Protein AF-A0A806JZL2-F1 (afdb_monomer_lite)

Foldseek 3Di:
DDPVVVVVVVVVVVCCVPVVVVVVVVVVCVVVCVVPDPPPPVQPFDDDPQKTKGADQDPNFQAAWIKIQHNQRKIKTAGDDRNHAAQWIWIAHPVGDIDTGGDHD

Organism: NCBI:txid1181531

Secondary structure (DSSP, 8-state):
--HHHHHHHHHHHHHHHHHHHHHHHHHHHHHTTSS-----S----EEETTEEEEEEEETTEEEEEEEEEETTS-EEEEEEETTEEEEEEEEE-TTS-EEEEEE--

pLDDT: mean 75.32, std 13.05, range [42.97, 92.31]

Sequence (105 aa):
MSAENVQRLQKLLLILRIAIPLALLALALFALGAFGSPRHALDSTYAIEGMFFSGELGDGRFDGAGKIVFDNGDVYEGSLLEGRFHGRGVYLSVDGWRYEGDFLE

Radius of gyration: 20.99 Å; chains: 1; bounding box: 59×26×45 Å

Structure (mmCIF, N/CA/C/O backbone):
data_AF-A0A806JZL2-F1
#
_entry.id   AF-A0A806JZL2-F1
#
loop_
_atom_site.group_PDB
_atom_site.id
_atom_site.type_symbol
_atom_site.label_atom_id
_atom_site.label_alt_id
_atom_site.label_comp_id
_atom_site.label_asym_id
_atom_site.label_entity_id
_atom_site.label_seq_id
_atom_site.pdbx_PDB_ins_code
_atom_site.Cartn_x
_atom_site.Cartn_y
_atom_site.Cartn_z
_atom_site.occupancy
_atom_site.B_iso_or_equiv
_atom_site.auth_seq_id
_atom_site.auth_comp_id
_atom_site.auth_asym_id
_atom_site.auth_atom_id
_atom_site.pdbx_PDB_model_num
ATOM 1 N N . MET A 1 1 ? -39.777 9.010 27.732 1.00 61.31 1 MET A N 1
ATOM 2 C CA . MET A 1 1 ? -38.816 8.722 26.641 1.00 61.31 1 MET A CA 1
ATOM 3 C C . MET A 1 1 ? -39.572 7.941 25.570 1.00 61.31 1 MET A C 1
ATOM 5 O O . MET A 1 1 ? -40.223 6.976 25.944 1.00 61.31 1 MET A O 1
ATOM 9 N N . SER A 1 2 ? -39.603 8.387 24.306 1.00 82.44 2 SER A N 1
ATOM 10 C CA . SER A 1 2 ? -40.408 7.731 23.251 1.00 82.44 2 SER A CA 1
ATOM 11 C C . SER A 1 2 ? -39.926 6.296 22.995 1.00 82.44 2 SER A C 1
ATOM 13 O O . SER A 1 2 ? -38.719 6.049 23.043 1.00 82.44 2 SER A O 1
ATOM 15 N N . ALA A 1 3 ? -40.843 5.366 22.704 1.00 84.50 3 ALA A N 1
ATOM 16 C CA . ALA A 1 3 ? -40.521 3.977 22.352 1.00 84.50 3 ALA A CA 1
ATOM 17 C C . ALA A 1 3 ? -39.525 3.894 21.178 1.00 84.50 3 ALA A C 1
ATOM 19 O O . ALA A 1 3 ? -38.644 3.038 21.157 1.00 84.50 3 ALA A O 1
ATOM 20 N N . GLU A 1 4 ? -39.590 4.862 20.264 1.00 89.56 4 GLU A N 1
ATOM 21 C CA . GLU A 1 4 ? -38.637 5.019 19.168 1.00 89.56 4 GLU A CA 1
ATOM 22 C C . GLU A 1 4 ? -37.209 5.297 19.666 1.00 89.56 4 GLU A C 1
ATOM 24 O O . GLU A 1 4 ? -36.250 4.692 19.186 1.00 89.56 4 GLU A O 1
ATOM 29 N N . AS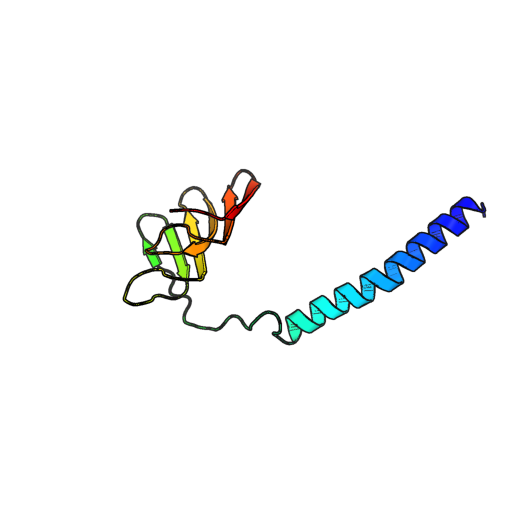N A 1 5 ? -37.051 6.162 20.673 1.00 89.56 5 ASN A N 1
ATOM 30 C CA . ASN A 1 5 ? -35.742 6.479 21.249 1.00 89.56 5 ASN A CA 1
ATOM 31 C C . ASN A 1 5 ? -35.152 5.260 21.966 1.00 89.56 5 ASN A C 1
ATOM 33 O O . ASN A 1 5 ? -33.950 5.019 21.874 1.00 89.56 5 ASN A O 1
ATOM 37 N N . VAL A 1 6 ? -35.995 4.461 22.627 1.00 92.19 6 VAL A N 1
ATOM 38 C CA . VAL A 1 6 ? -35.581 3.199 23.261 1.00 92.19 6 VAL A CA 1
ATOM 39 C C . VAL A 1 6 ? -35.120 2.192 22.205 1.00 92.19 6 VAL A C 1
ATOM 41 O O . VAL A 1 6 ? -34.053 1.600 22.353 1.00 92.19 6 VAL A O 1
ATOM 44 N N . GLN A 1 7 ? -35.854 2.051 21.100 1.00 90.69 7 GLN A N 1
ATOM 45 C CA . GLN A 1 7 ? -35.498 1.134 20.016 1.00 90.69 7 GLN A CA 1
ATOM 46 C C . GLN A 1 7 ? -34.216 1.562 19.280 1.00 90.69 7 GLN A C 1
ATOM 48 O O . GLN A 1 7 ? -33.384 0.717 18.941 1.00 90.69 7 GLN A O 1
ATOM 53 N N . ARG A 1 8 ? -34.014 2.870 19.063 1.00 92.00 8 ARG A N 1
ATOM 54 C CA . ARG A 1 8 ? -32.765 3.428 18.511 1.00 92.00 8 ARG A CA 1
ATOM 55 C C . ARG A 1 8 ? -31.576 3.159 19.438 1.00 92.00 8 ARG A C 1
ATOM 57 O O . ARG A 1 8 ? -30.534 2.711 18.965 1.00 92.00 8 ARG A O 1
ATOM 64 N N . LEU A 1 9 ? -31.748 3.356 20.747 1.00 91.31 9 LEU A N 1
ATOM 65 C CA . LEU A 1 9 ? -30.724 3.057 21.753 1.00 91.31 9 LEU A CA 1
ATOM 66 C C . LEU A 1 9 ? -30.387 1.563 21.802 1.00 91.31 9 LEU A C 1
ATOM 68 O O . LEU A 1 9 ? -29.214 1.209 21.823 1.00 91.31 9 LEU A O 1
ATOM 72 N N . GLN A 1 10 ? -31.381 0.675 21.754 1.00 92.31 10 GLN A N 1
ATOM 73 C CA . GLN A 1 10 ? -31.149 -0.773 21.734 1.00 92.31 10 GLN A CA 1
ATOM 74 C C . GLN A 1 10 ? -30.377 -1.225 20.489 1.00 92.31 10 GLN A C 1
ATOM 76 O O . GLN A 1 10 ? -29.459 -2.037 20.606 1.00 92.31 10 GLN A O 1
ATOM 81 N N . LYS A 1 11 ? -30.695 -0.671 19.311 1.00 88.25 11 LYS A N 1
ATOM 82 C CA . LYS A 1 11 ? -29.939 -0.931 18.075 1.00 88.25 11 LYS A CA 1
ATOM 83 C C . LYS A 1 11 ? -28.497 -0.430 18.174 1.00 88.25 11 LYS A C 1
ATOM 85 O O . LYS A 1 11 ? -27.581 -1.160 17.810 1.00 88.25 11 LYS A O 1
ATOM 90 N N . LEU A 1 12 ? -28.285 0.774 18.708 1.00 88.62 12 LEU A N 1
ATOM 91 C CA . LEU A 1 12 ? -26.944 1.329 18.910 1.00 88.62 12 LEU A CA 1
ATOM 92 C C . LEU A 1 12 ? -26.120 0.476 19.886 1.00 88.62 12 LEU A C 1
ATOM 94 O O . LEU A 1 12 ? -24.975 0.137 19.603 1.00 88.62 12 LEU A O 1
ATOM 98 N N . LEU A 1 13 ? -26.722 0.070 21.006 1.00 91.50 13 LEU A N 1
ATOM 99 C CA . LEU A 1 13 ? -26.087 -0.809 21.988 1.00 91.50 13 LEU A CA 1
ATOM 100 C C . LEU A 1 13 ? -25.736 -2.175 21.386 1.00 91.50 13 LEU A C 1
ATOM 102 O O . LEU A 1 13 ? -24.682 -2.721 21.697 1.00 91.50 13 LEU A O 1
ATOM 106 N N . LEU A 1 14 ? -26.581 -2.721 20.508 1.00 88.94 14 LEU A N 1
ATOM 107 C CA . LEU A 1 14 ? -26.297 -3.969 19.800 1.00 88.94 14 LEU A CA 1
ATOM 108 C C . LEU A 1 14 ? -25.086 -3.832 18.863 1.00 88.94 14 LEU A C 1
ATOM 110 O O . LEU A 1 14 ? -24.220 -4.702 18.873 1.00 88.94 14 LEU A O 1
ATOM 114 N N . ILE A 1 15 ? -24.992 -2.730 18.111 1.00 86.00 15 ILE A N 1
ATOM 115 C CA . ILE A 1 15 ? -23.854 -2.453 17.218 1.00 86.00 15 ILE A CA 1
ATOM 116 C C . ILE A 1 15 ? -22.558 -2.329 18.023 1.00 86.00 15 ILE A C 1
ATOM 118 O O . ILE A 1 15 ? -21.564 -2.963 17.680 1.00 86.00 15 ILE A O 1
ATOM 122 N N . LEU A 1 16 ? -22.567 -1.574 19.125 1.00 78.25 16 LEU A N 1
ATOM 123 C CA . LEU A 1 16 ? -21.381 -1.384 19.967 1.00 78.25 16 LEU A CA 1
ATOM 124 C C . LEU A 1 16 ? -20.863 -2.704 20.556 1.00 78.25 16 LEU A C 1
ATOM 126 O O . LEU A 1 16 ? -19.654 -2.920 20.608 1.00 78.25 16 LEU A O 1
ATOM 130 N N . ARG A 1 17 ? -21.762 -3.622 20.931 1.00 89.94 17 ARG A N 1
ATOM 131 C CA . ARG A 1 17 ? -21.401 -4.952 21.456 1.00 89.94 17 ARG A CA 1
ATOM 132 C C . ARG A 1 17 ? -20.671 -5.832 20.446 1.00 89.94 17 ARG A C 1
ATOM 134 O O . ARG A 1 17 ? -19.977 -6.747 20.869 1.00 89.94 17 ARG A O 1
ATOM 141 N N . ILE A 1 18 ? -20.827 -5.570 19.150 1.00 82.69 18 ILE A N 1
ATOM 142 C CA . ILE A 1 18 ? -20.184 -6.330 18.071 1.00 82.69 18 ILE A CA 1
ATOM 143 C C . ILE A 1 18 ? -18.952 -5.579 17.549 1.00 82.69 18 ILE A C 1
ATOM 145 O O . ILE A 1 18 ? -17.890 -6.171 17.382 1.00 82.69 18 ILE A O 1
ATOM 149 N N . ALA A 1 19 ? -19.065 -4.267 17.339 1.00 74.25 19 ALA A N 1
ATOM 150 C CA . ALA A 1 19 ? -18.006 -3.452 16.752 1.00 74.25 19 ALA A CA 1
ATOM 151 C C . ALA A 1 19 ? -16.775 -3.320 17.664 1.00 74.25 19 ALA A C 1
ATOM 153 O O . ALA A 1 19 ? -15.648 -3.417 17.186 1.00 74.25 19 ALA A O 1
ATOM 154 N N . ILE A 1 20 ? -16.973 -3.143 18.976 1.00 86.00 20 ILE A N 1
ATOM 155 C CA . ILE A 1 20 ? -15.872 -2.978 19.938 1.00 86.00 20 ILE A CA 1
ATOM 156 C C . ILE A 1 20 ? -14.983 -4.231 20.024 1.00 86.00 20 ILE A C 1
ATOM 158 O O . ILE A 1 20 ? -13.774 -4.091 19.843 1.00 86.00 20 ILE A O 1
ATOM 162 N N . PRO A 1 21 ? -15.506 -5.454 20.261 1.00 86.06 21 PRO A N 1
ATOM 163 C CA . PRO A 1 21 ? -14.650 -6.638 20.314 1.00 86.06 21 PRO A CA 1
ATOM 164 C C . PRO A 1 21 ? -13.982 -6.939 18.969 1.00 86.06 21 PRO A C 1
ATOM 166 O O . PRO A 1 21 ? -12.854 -7.417 18.966 1.00 86.06 21 PRO A O 1
ATOM 169 N N . LEU A 1 22 ? -14.621 -6.615 17.838 1.00 75.69 22 LEU A N 1
ATOM 170 C CA . LEU A 1 22 ? -14.012 -6.781 16.517 1.00 75.69 22 LEU A CA 1
ATOM 171 C C . LEU A 1 22 ? -12.832 -5.818 16.304 1.00 75.69 22 LEU A C 1
ATOM 173 O O . LEU A 1 22 ? -11.782 -6.233 15.821 1.00 75.69 22 LEU A O 1
ATOM 177 N N . ALA A 1 23 ? -12.971 -4.556 16.720 1.00 78.81 23 ALA A N 1
ATOM 178 C CA . ALA A 1 23 ? -11.890 -3.572 16.670 1.00 78.81 23 ALA A CA 1
ATOM 179 C C . ALA A 1 23 ? -10.729 -3.944 17.608 1.00 78.81 23 ALA A C 1
ATOM 181 O O . ALA A 1 23 ? -9.566 -3.836 17.227 1.00 78.81 23 ALA A O 1
ATOM 182 N N . LEU A 1 24 ? -11.035 -4.439 18.813 1.00 82.38 24 LEU A N 1
ATOM 183 C CA . LEU A 1 24 ? -10.025 -4.933 19.753 1.00 82.38 24 LEU A CA 1
ATOM 184 C C . LEU A 1 24 ? -9.319 -6.186 19.232 1.00 82.38 24 LEU A C 1
ATOM 186 O O . LEU A 1 24 ? -8.112 -6.314 19.406 1.00 82.38 24 LEU A O 1
ATOM 190 N N . LEU A 1 25 ? -10.043 -7.087 18.565 1.00 75.62 25 LEU A N 1
ATOM 191 C CA . LEU A 1 25 ? -9.460 -8.258 17.920 1.00 75.62 25 LEU A CA 1
ATOM 192 C C . LEU A 1 25 ? -8.533 -7.846 16.772 1.00 75.62 25 LEU A C 1
ATOM 194 O O . LEU A 1 25 ? -7.420 -8.348 16.697 1.00 75.62 25 LEU A O 1
ATOM 198 N N . ALA A 1 26 ? -8.946 -6.904 15.922 1.00 70.75 26 ALA A N 1
ATOM 199 C CA . ALA A 1 26 ? -8.095 -6.371 14.859 1.00 70.75 26 ALA A CA 1
ATOM 200 C C . ALA A 1 26 ? -6.821 -5.716 15.424 1.00 70.75 26 ALA A C 1
ATOM 202 O O . ALA A 1 26 ? -5.725 -5.980 14.933 1.00 70.75 26 ALA A O 1
ATOM 203 N N . LEU A 1 27 ? -6.945 -4.937 16.505 1.00 74.69 27 LEU A N 1
ATOM 204 C CA . LEU A 1 27 ? -5.806 -4.335 17.202 1.00 74.69 27 LEU A CA 1
ATOM 205 C C . LEU A 1 27 ? -4.888 -5.393 17.829 1.00 74.69 27 LEU A C 1
ATOM 207 O O . LEU A 1 27 ? -3.669 -5.273 17.751 1.00 74.69 27 LEU A O 1
ATOM 211 N N . ALA A 1 28 ? -5.458 -6.442 18.423 1.00 75.50 28 ALA A N 1
ATOM 212 C CA . ALA A 1 28 ? -4.696 -7.547 18.990 1.00 75.50 28 ALA A CA 1
ATOM 213 C C . ALA A 1 28 ? -3.957 -8.332 17.901 1.00 75.50 28 ALA A C 1
ATOM 215 O O . ALA A 1 28 ? -2.787 -8.640 18.076 1.00 75.50 28 ALA A O 1
ATOM 216 N N . LEU A 1 29 ? -4.599 -8.605 16.762 1.00 71.75 29 LEU A N 1
ATOM 217 C CA . LEU A 1 29 ? -3.974 -9.264 15.610 1.00 71.75 29 LEU A CA 1
ATOM 218 C C . LEU A 1 29 ? -2.848 -8.415 15.007 1.00 71.75 29 LEU A C 1
ATOM 220 O O . LEU A 1 29 ? -1.811 -8.959 14.631 1.00 71.75 29 LEU A O 1
ATOM 224 N N . PHE A 1 30 ? -3.021 -7.092 14.967 1.00 72.38 30 PHE A N 1
ATOM 225 C CA . PHE A 1 30 ? -1.971 -6.155 14.575 1.00 72.38 30 PHE A CA 1
ATOM 226 C C . PHE A 1 30 ? -0.795 -6.178 15.567 1.00 72.38 30 PHE A C 1
ATOM 228 O O . PHE A 1 30 ? 0.354 -6.325 15.162 1.00 72.38 30 PHE A O 1
ATOM 235 N N . ALA A 1 31 ? -1.071 -6.126 16.874 1.00 67.81 31 ALA A N 1
ATOM 236 C CA . ALA A 1 31 ? -0.050 -6.166 17.925 1.00 67.81 31 ALA A CA 1
ATOM 237 C C . ALA A 1 31 ? 0.674 -7.523 18.031 1.00 67.81 31 ALA A C 1
ATOM 239 O O . ALA A 1 31 ? 1.851 -7.571 18.377 1.00 67.81 31 ALA A O 1
ATOM 240 N N . LEU A 1 32 ? -0.017 -8.624 17.723 1.00 68.44 32 LEU A N 1
ATOM 241 C CA . LEU A 1 32 ? 0.527 -9.986 17.707 1.00 68.44 32 LEU A CA 1
ATOM 242 C C . LEU A 1 32 ? 1.272 -10.318 16.405 1.00 68.44 32 LEU A C 1
ATOM 244 O O . LEU A 1 32 ? 1.734 -11.446 16.249 1.00 68.44 32 LEU A O 1
ATOM 248 N N . GLY A 1 33 ? 1.385 -9.374 15.464 1.00 53.59 33 GLY A N 1
ATOM 249 C CA . GLY A 1 33 ? 2.074 -9.608 14.195 1.00 53.59 33 GLY A CA 1
ATOM 250 C C . GLY A 1 33 ? 1.392 -10.659 13.312 1.00 53.59 33 GLY A C 1
ATOM 251 O O . GLY A 1 33 ? 2.041 -11.252 12.453 1.00 53.59 33 GLY A O 1
ATOM 252 N N . ALA A 1 34 ? 0.092 -10.911 13.522 1.00 54.34 34 ALA A N 1
ATOM 253 C CA . ALA A 1 34 ? -0.725 -11.725 12.619 1.00 54.34 34 ALA A CA 1
ATOM 254 C C . ALA A 1 34 ? -1.007 -10.982 11.298 1.00 54.34 34 ALA A C 1
ATOM 256 O O . ALA A 1 34 ? -1.256 -11.611 10.273 1.00 54.34 34 ALA A O 1
ATOM 257 N N . PHE A 1 35 ? -0.890 -9.650 11.309 1.00 53.06 35 PHE A N 1
ATOM 258 C CA . PHE A 1 35 ? -0.373 -8.903 10.166 1.00 53.06 35 PHE A CA 1
ATOM 259 C C . PHE A 1 35 ? 1.139 -9.024 10.235 1.00 53.06 35 PHE A C 1
ATOM 261 O O . PHE A 1 35 ? 1.725 -8.467 11.162 1.00 53.06 35 PHE A O 1
ATOM 268 N N . GLY A 1 36 ? 1.726 -9.820 9.336 1.00 45.41 36 GLY A N 1
ATOM 269 C CA . GLY A 1 36 ? 3.145 -10.159 9.354 1.00 45.41 36 GLY A CA 1
ATOM 270 C C . GLY A 1 36 ? 3.986 -8.967 9.787 1.00 45.41 36 GLY A C 1
ATOM 271 O O . GLY A 1 36 ? 3.816 -7.866 9.264 1.00 45.41 36 GLY A O 1
ATOM 272 N N . SER A 1 37 ? 4.846 -9.185 10.783 1.00 42.97 37 SER A N 1
ATOM 273 C CA . SER A 1 37 ? 5.873 -8.216 11.165 1.00 42.97 37 SER A CA 1
ATOM 274 C C . SER A 1 37 ? 6.451 -7.649 9.869 1.00 42.97 37 SER A C 1
ATOM 276 O O . SER A 1 37 ? 6.752 -8.473 8.996 1.00 42.97 37 SER A O 1
ATOM 278 N N . PRO A 1 38 ? 6.593 -6.318 9.692 1.00 46.31 38 PRO A N 1
ATOM 279 C CA . PRO A 1 38 ? 7.392 -5.819 8.590 1.00 46.31 38 PRO A CA 1
ATOM 280 C C . PRO A 1 38 ? 8.730 -6.512 8.772 1.00 46.31 38 PRO A C 1
ATOM 282 O O . PRO A 1 38 ? 9.441 -6.282 9.756 1.00 46.31 38 PRO A O 1
ATOM 285 N N . ARG A 1 39 ? 9.011 -7.494 7.912 1.00 47.34 39 ARG A N 1
ATOM 286 C CA . ARG A 1 39 ? 10.331 -8.078 7.889 1.00 47.34 39 ARG A CA 1
ATOM 287 C C . ARG A 1 39 ? 11.176 -6.859 7.604 1.00 47.34 39 ARG A C 1
ATOM 289 O O . ARG A 1 39 ? 11.006 -6.226 6.570 1.00 47.34 39 ARG A O 1
ATOM 29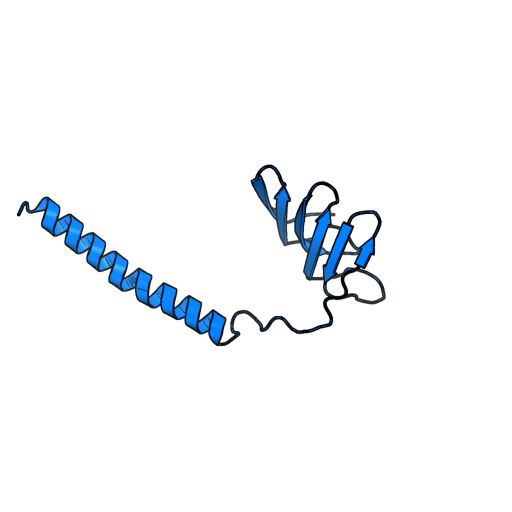6 N N . HIS A 1 40 ? 12.060 -6.518 8.528 1.00 44.81 40 HIS A N 1
ATOM 297 C CA . HIS A 1 40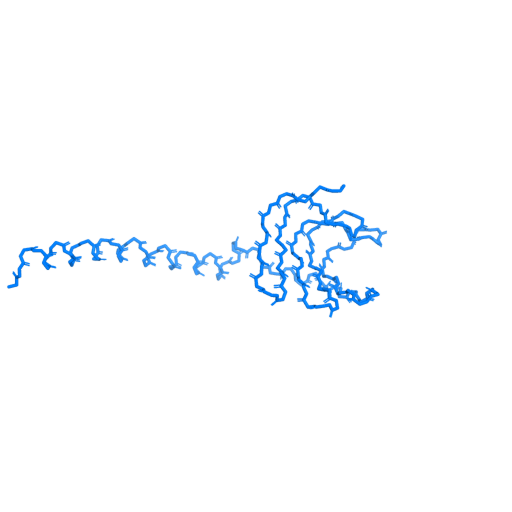 ? 13.234 -5.734 8.201 1.00 44.81 40 HIS A CA 1
ATOM 298 C C . HIS A 1 40 ? 14.105 -6.584 7.249 1.00 44.81 40 HIS A C 1
ATOM 300 O O . HIS A 1 40 ? 15.250 -6.899 7.548 1.00 44.81 40 HIS A O 1
ATOM 306 N N . ALA A 1 41 ? 13.543 -7.049 6.130 1.00 44.19 41 ALA A N 1
ATOM 307 C CA . ALA A 1 41 ? 14.286 -7.230 4.914 1.00 44.19 41 ALA A CA 1
ATOM 308 C C . ALA A 1 41 ? 14.561 -5.793 4.519 1.00 44.19 41 ALA A C 1
ATOM 310 O O . ALA A 1 41 ? 13.619 -5.054 4.260 1.00 44.19 41 ALA A O 1
ATOM 311 N N . LEU A 1 42 ? 15.815 -5.381 4.703 1.00 44.91 42 LEU A N 1
ATOM 312 C CA . LEU A 1 42 ? 16.411 -4.164 4.165 1.00 44.91 42 LEU A CA 1
ATOM 313 C C . LEU A 1 42 ? 15.521 -3.620 3.053 1.00 44.91 42 LEU A C 1
ATOM 315 O O . LEU A 1 42 ? 15.509 -4.203 1.973 1.00 44.91 42 LEU A O 1
ATOM 319 N N . ASP A 1 43 ? 14.707 -2.609 3.366 1.00 49.50 43 ASP A N 1
ATOM 320 C CA . ASP A 1 43 ? 13.778 -2.038 2.403 1.00 49.50 43 ASP A CA 1
ATOM 321 C C . ASP A 1 43 ? 14.650 -1.253 1.436 1.00 49.50 43 ASP A C 1
ATOM 323 O O . ASP A 1 43 ? 14.966 -0.077 1.634 1.00 49.50 43 ASP A O 1
ATOM 327 N N . SER A 1 44 ? 15.238 -1.994 0.505 1.00 58.62 44 SER A N 1
ATOM 328 C CA . SER A 1 44 ? 16.187 -1.511 -0.462 1.00 58.62 44 SER A CA 1
ATOM 329 C C . SER A 1 44 ? 15.392 -0.592 -1.364 1.00 58.62 44 SER A C 1
ATOM 331 O O . SER A 1 44 ? 14.712 -1.021 -2.287 1.00 58.62 44 SER A O 1
ATOM 333 N N . THR A 1 45 ? 15.391 0.680 -0.978 1.00 60.59 45 THR A N 1
ATOM 334 C CA . THR A 1 45 ? 14.712 1.735 -1.699 1.00 60.59 45 THR A CA 1
ATOM 335 C C . THR A 1 45 ? 15.591 2.085 -2.882 1.00 60.59 45 THR A C 1
ATOM 337 O O . THR A 1 45 ? 16.665 2.667 -2.714 1.00 60.59 45 THR A O 1
ATOM 340 N N . TYR A 1 46 ? 15.161 1.697 -4.075 1.00 68.44 46 TYR A N 1
ATOM 341 C CA . TYR A 1 46 ? 15.862 2.034 -5.306 1.00 68.44 46 TYR A CA 1
ATOM 342 C C . TYR A 1 46 ? 15.181 3.237 -5.941 1.00 68.44 46 TYR A C 1
ATOM 344 O O . TYR A 1 46 ? 13.989 3.193 -6.242 1.00 68.44 46 TYR A O 1
ATOM 352 N N . ALA A 1 47 ? 15.947 4.306 -6.142 1.00 69.25 47 ALA A N 1
ATOM 353 C CA . ALA A 1 47 ? 15.528 5.433 -6.958 1.00 69.25 47 ALA A CA 1
ATOM 354 C C . ALA A 1 47 ? 15.937 5.151 -8.410 1.00 69.25 47 ALA A C 1
ATOM 356 O O . ALA A 1 47 ? 17.129 5.136 -8.724 1.00 69.25 47 ALA A O 1
ATOM 357 N N . ILE A 1 48 ? 14.962 4.901 -9.281 1.00 68.25 48 ILE A N 1
ATOM 358 C CA . ILE A 1 48 ? 15.173 4.667 -10.713 1.00 68.25 48 ILE A CA 1
ATOM 359 C C . ILE A 1 48 ? 14.323 5.683 -11.464 1.00 68.25 48 ILE A C 1
ATOM 361 O O . ILE A 1 48 ? 13.107 5.647 -11.345 1.00 68.25 48 ILE A O 1
ATOM 365 N N . GLU A 1 49 ? 14.959 6.590 -12.210 1.00 66.81 49 GLU A N 1
ATOM 366 C CA . GLU A 1 49 ? 14.278 7.528 -13.122 1.00 66.81 49 GLU A CA 1
ATOM 367 C C . GLU A 1 49 ? 13.052 8.244 -12.518 1.00 66.81 49 GLU A C 1
ATOM 369 O O . GLU A 1 49 ? 12.002 8.330 -13.148 1.00 66.81 49 GLU A O 1
ATOM 374 N N . GLY A 1 50 ? 13.163 8.741 -11.282 1.00 61.34 50 GLY A N 1
ATOM 375 C CA . GLY A 1 50 ? 12.044 9.445 -10.644 1.00 61.34 50 GLY A CA 1
ATOM 376 C C . GLY A 1 50 ? 10.965 8.533 -10.050 1.00 61.34 50 GLY A C 1
ATOM 377 O O . GLY A 1 50 ? 9.834 8.940 -9.795 1.00 61.34 50 GLY A O 1
ATOM 378 N N . MET A 1 51 ? 11.294 7.261 -9.848 1.00 65.81 51 MET A N 1
ATOM 379 C CA . MET A 1 51 ? 10.439 6.298 -9.174 1.00 65.81 51 MET A CA 1
ATOM 380 C C . MET A 1 51 ? 11.173 5.692 -7.982 1.00 65.81 51 MET A C 1
ATOM 382 O O . MET A 1 51 ? 12.337 5.300 -8.092 1.00 65.81 51 MET A O 1
ATOM 386 N N . PHE A 1 52 ? 10.492 5.599 -6.842 1.00 69.12 52 PHE A N 1
ATOM 387 C CA . PHE A 1 52 ? 11.005 4.923 -5.651 1.00 69.12 52 PHE A CA 1
ATOM 388 C C . PHE A 1 52 ? 10.370 3.548 -5.528 1.00 69.12 52 PHE A C 1
ATOM 390 O O . PHE A 1 52 ? 9.161 3.451 -5.318 1.00 69.12 52 PHE A O 1
ATOM 397 N N . PHE A 1 53 ? 11.195 2.510 -5.628 1.00 69.56 53 PHE A N 1
ATOM 398 C CA . PHE A 1 53 ? 10.786 1.119 -5.475 1.00 69.56 53 PHE A CA 1
ATOM 399 C C . PHE A 1 53 ? 11.155 0.608 -4.086 1.00 69.56 53 PHE A C 1
ATOM 401 O O . PHE A 1 53 ? 12.303 0.743 -3.672 1.00 69.56 53 PHE A O 1
ATOM 408 N N . SER A 1 54 ?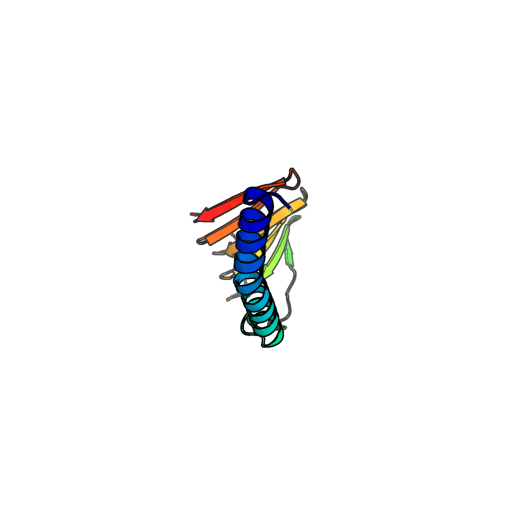 10.199 -0.012 -3.403 1.00 66.31 54 SER A N 1
ATOM 409 C CA . SER A 1 54 ? 10.381 -0.754 -2.150 1.00 66.31 54 SER A CA 1
ATOM 410 C C . SER A 1 54 ? 9.845 -2.170 -2.371 1.00 66.31 54 SER A C 1
ATOM 412 O O . SER A 1 54 ? 8.738 -2.314 -2.889 1.00 66.31 54 SER A O 1
ATOM 414 N N . GLY A 1 55 ? 10.630 -3.212 -2.078 1.00 66.31 55 GLY A N 1
ATOM 415 C CA . GLY A 1 55 ? 10.240 -4.605 -2.337 1.00 66.31 55 GLY A CA 1
ATOM 416 C C . GLY A 1 55 ? 11.396 -5.609 -2.313 1.00 66.31 55 GLY A C 1
ATOM 417 O O . GLY A 1 55 ? 12.565 -5.236 -2.198 1.00 66.31 55 GLY A O 1
ATOM 418 N N . GLU A 1 56 ? 11.059 -6.899 -2.419 1.00 62.31 56 GLU A N 1
ATOM 419 C CA . GLU A 1 56 ? 12.045 -7.982 -2.518 1.00 62.31 56 GLU A CA 1
ATOM 420 C C . GLU A 1 56 ? 12.693 -7.988 -3.915 1.00 62.31 56 GLU A C 1
ATOM 422 O O . GLU A 1 56 ? 12.010 -7.973 -4.938 1.00 62.31 56 GLU A O 1
ATOM 427 N N . LEU A 1 57 ? 14.029 -7.989 -3.962 1.00 61.44 57 LEU A N 1
ATOM 428 C CA . LEU A 1 57 ? 14.790 -8.054 -5.209 1.00 61.44 57 LEU A CA 1
ATOM 429 C C . LEU A 1 57 ? 15.221 -9.504 -5.470 1.00 61.44 57 LEU A C 1
ATOM 431 O O . LEU A 1 57 ? 16.158 -10.000 -4.840 1.00 61.44 57 LEU A O 1
ATOM 435 N N . GLY A 1 58 ? 14.555 -10.182 -6.403 1.00 57.53 58 GLY A N 1
ATOM 436 C CA . GLY A 1 58 ? 14.989 -11.477 -6.929 1.00 57.53 58 GLY A CA 1
ATOM 437 C C . GLY A 1 58 ? 15.881 -11.267 -8.152 1.00 57.53 58 GLY A C 1
ATOM 438 O O . GLY A 1 58 ? 15.479 -10.587 -9.088 1.00 57.53 58 GLY A O 1
ATOM 439 N N . ASP A 1 59 ? 17.111 -11.790 -8.148 1.00 59.75 59 ASP A N 1
ATOM 440 C CA . ASP A 1 59 ? 18.034 -11.763 -9.303 1.00 59.75 59 ASP A CA 1
ATOM 441 C C . ASP A 1 59 ? 18.269 -10.380 -9.957 1.00 59.75 59 ASP A C 1
ATOM 443 O O . ASP A 1 59 ? 18.580 -10.269 -11.143 1.00 59.75 59 ASP A O 1
ATOM 447 N N . GLY A 1 60 ? 18.159 -9.296 -9.182 1.00 60.50 60 GLY A N 1
ATOM 448 C CA . GLY A 1 60 ? 18.334 -7.931 -9.691 1.00 60.50 60 GLY A CA 1
ATOM 449 C C . GLY A 1 60 ? 17.078 -7.311 -10.311 1.00 60.50 60 GLY A C 1
ATOM 450 O O . GLY A 1 60 ? 17.184 -6.273 -10.965 1.00 60.50 60 GLY A O 1
ATOM 451 N N . ARG A 1 61 ? 15.900 -7.921 -10.124 1.00 67.25 61 ARG A N 1
ATOM 452 C CA . ARG A 1 61 ? 14.609 -7.459 -10.653 1.00 67.25 61 ARG A CA 1
ATOM 453 C C . ARG A 1 61 ? 13.574 -7.353 -9.530 1.00 67.25 61 ARG A C 1
ATOM 455 O O . ARG A 1 61 ? 13.638 -8.085 -8.542 1.00 67.25 61 ARG A O 1
ATOM 462 N N . PHE A 1 62 ? 12.640 -6.413 -9.672 1.00 69.88 62 PHE A N 1
ATOM 463 C CA . PHE A 1 62 ? 11.505 -6.276 -8.757 1.00 69.88 62 PHE A CA 1
ATOM 464 C C . PHE A 1 62 ? 10.439 -7.298 -9.128 1.00 69.88 62 PHE A C 1
ATOM 466 O O . PHE A 1 62 ? 9.608 -7.041 -10.00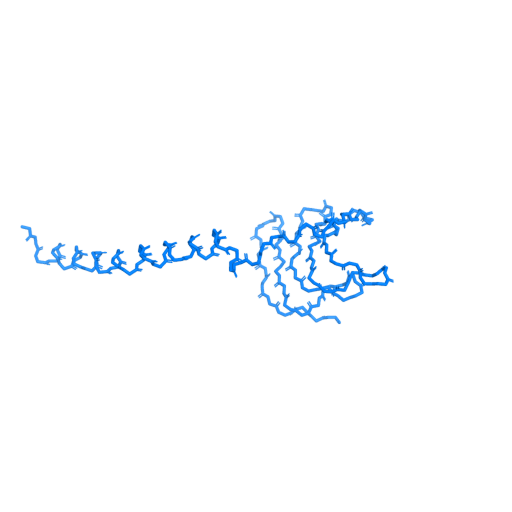2 1.00 69.88 62 PHE A O 1
ATOM 473 N N . ASP A 1 63 ? 10.497 -8.441 -8.456 1.00 75.06 63 ASP A N 1
ATOM 474 C CA . ASP A 1 63 ? 9.528 -9.520 -8.574 1.00 75.06 63 ASP A CA 1
ATOM 475 C C . ASP A 1 63 ? 8.905 -9.761 -7.194 1.00 75.06 63 ASP A C 1
ATOM 477 O O . ASP A 1 63 ? 9.611 -9.955 -6.207 1.00 75.06 63 ASP A O 1
ATOM 481 N N . GLY A 1 64 ? 7.575 -9.760 -7.116 1.00 74.75 64 GLY A N 1
ATOM 482 C CA . GLY A 1 64 ? 6.837 -9.949 -5.865 1.00 74.75 64 GLY A CA 1
ATOM 483 C C . GLY A 1 64 ? 6.188 -8.670 -5.342 1.00 74.75 64 GLY A C 1
ATOM 484 O O . GLY A 1 64 ? 5.869 -7.767 -6.105 1.00 74.75 64 GLY A O 1
ATOM 485 N N . ALA A 1 65 ? 5.900 -8.606 -4.043 1.00 78.44 65 ALA A N 1
ATOM 486 C CA . ALA A 1 65 ? 5.216 -7.450 -3.466 1.00 78.44 65 ALA A CA 1
ATOM 487 C C . ALA A 1 65 ? 6.141 -6.228 -3.426 1.00 78.44 65 ALA A C 1
ATOM 489 O O . ALA A 1 65 ? 7.271 -6.314 -2.940 1.00 78.44 65 ALA A O 1
ATOM 490 N N . GLY A 1 66 ? 5.636 -5.086 -3.885 1.00 81.56 66 GLY A N 1
ATOM 491 C CA . GLY A 1 66 ? 6.369 -3.840 -3.799 1.00 81.56 66 GLY A CA 1
ATOM 492 C C . GLY A 1 66 ? 5.513 -2.592 -3.930 1.00 81.56 66 GLY A C 1
ATOM 493 O O . GLY A 1 66 ? 4.319 -2.629 -4.237 1.00 81.56 66 GLY A O 1
ATOM 494 N N . LYS A 1 67 ? 6.164 -1.465 -3.667 1.00 82.50 67 LYS A N 1
ATOM 495 C CA . LYS A 1 67 ? 5.595 -0.127 -3.729 1.00 82.50 67 LYS A CA 1
ATOM 496 C C . LYS A 1 67 ? 6.396 0.723 -4.700 1.00 82.50 67 LYS A C 1
ATOM 498 O O . LYS A 1 67 ? 7.620 0.741 -4.617 1.00 82.50 67 LYS A O 1
ATOM 503 N N . ILE A 1 68 ? 5.697 1.438 -5.576 1.00 81.06 68 ILE A N 1
ATOM 504 C CA . ILE A 1 68 ? 6.265 2.390 -6.529 1.00 81.06 68 ILE A CA 1
ATOM 505 C C . ILE A 1 68 ? 5.690 3.761 -6.210 1.00 81.06 68 ILE A C 1
ATOM 507 O O . ILE A 1 68 ? 4.475 3.943 -6.226 1.00 81.06 68 ILE A O 1
ATOM 511 N N . VAL A 1 69 ? 6.555 4.720 -5.904 1.00 83.00 69 VAL A N 1
ATOM 512 C CA . VAL A 1 69 ? 6.175 6.134 -5.806 1.00 83.00 69 VAL A CA 1
ATOM 513 C C . VAL A 1 69 ? 6.689 6.835 -7.046 1.00 83.00 69 VAL A C 1
ATOM 515 O O . VAL A 1 69 ? 7.892 6.817 -7.284 1.00 83.00 69 VAL A O 1
ATOM 518 N N . PHE A 1 70 ? 5.789 7.429 -7.815 1.00 80.38 70 PHE A N 1
ATOM 519 C CA . PHE A 1 70 ? 6.105 8.175 -9.026 1.00 80.38 70 PHE A CA 1
ATOM 520 C C . PHE A 1 70 ? 6.484 9.622 -8.696 1.00 80.38 70 PHE A C 1
ATOM 522 O O . PHE A 1 70 ? 6.020 10.185 -7.704 1.00 80.38 70 PHE A O 1
ATOM 529 N N . ASP A 1 71 ? 7.265 10.258 -9.568 1.00 80.94 71 ASP A N 1
ATOM 530 C CA . ASP A 1 71 ? 7.665 11.669 -9.448 1.00 80.94 71 ASP A CA 1
ATOM 531 C C . ASP A 1 71 ? 6.479 12.641 -9.371 1.00 80.94 71 ASP A C 1
ATOM 533 O O . ASP A 1 71 ? 6.574 13.704 -8.756 1.00 80.94 71 ASP A O 1
ATOM 537 N N . ASN A 1 72 ? 5.344 12.287 -9.979 1.00 80.00 72 ASN A N 1
ATOM 538 C CA . ASN A 1 72 ? 4.112 13.074 -9.895 1.00 80.00 72 ASN A CA 1
ATOM 539 C C . ASN A 1 72 ? 3.382 12.924 -8.542 1.00 80.00 72 ASN A C 1
ATOM 541 O O . ASN A 1 72 ? 2.378 13.595 -8.317 1.00 80.00 72 ASN A O 1
ATOM 545 N N . GLY A 1 73 ? 3.889 12.078 -7.639 1.00 79.56 73 GLY A N 1
ATOM 546 C CA . GLY A 1 73 ? 3.317 11.801 -6.324 1.00 79.56 73 GLY A CA 1
ATOM 547 C C . GLY A 1 73 ? 2.310 10.652 -6.299 1.00 79.56 73 GLY A C 1
ATOM 548 O O . GLY A 1 73 ? 1.811 10.325 -5.220 1.00 79.56 73 GLY A O 1
ATOM 549 N N . ASP A 1 74 ? 2.018 10.026 -7.441 1.00 84.62 74 ASP A N 1
ATOM 550 C CA . ASP A 1 74 ? 1.185 8.830 -7.472 1.00 84.62 74 ASP A CA 1
ATOM 551 C C . ASP A 1 74 ? 1.901 7.658 -6.796 1.00 84.62 74 ASP A C 1
ATOM 553 O O . ASP A 1 74 ? 3.132 7.570 -6.749 1.00 84.62 74 ASP A O 1
ATOM 557 N N . VAL A 1 75 ? 1.116 6.727 -6.269 1.00 85.31 75 VAL A N 1
ATOM 558 C CA . VAL A 1 75 ? 1.612 5.578 -5.523 1.00 85.31 75 VAL A CA 1
ATOM 559 C C . VAL A 1 75 ? 0.933 4.317 -6.020 1.00 85.31 75 VAL A C 1
ATOM 561 O O . VAL A 1 75 ? -0.288 4.215 -6.012 1.00 85.31 75 VAL A O 1
ATOM 564 N N . TYR A 1 76 ? 1.729 3.324 -6.381 1.00 84.00 76 TYR A N 1
ATOM 565 C CA . TYR A 1 76 ? 1.275 1.955 -6.563 1.00 84.00 76 TYR A CA 1
ATOM 566 C C . TYR A 1 76 ? 1.792 1.079 -5.429 1.00 84.00 76 TYR A C 1
ATOM 568 O O . TYR A 1 76 ? 2.949 1.189 -5.037 1.00 84.00 76 TYR A O 1
ATOM 576 N N . GLU A 1 77 ? 0.949 0.192 -4.922 1.00 86.75 77 GLU A N 1
ATOM 577 C CA . GLU A 1 77 ? 1.312 -0.835 -3.953 1.00 86.75 77 GLU A CA 1
ATOM 578 C C . GLU A 1 77 ? 0.649 -2.145 -4.366 1.00 86.75 77 GLU A C 1
ATOM 580 O O . GLU A 1 77 ? -0.576 -2.243 -4.428 1.00 86.75 77 GLU A O 1
ATOM 585 N N . GLY A 1 78 ? 1.440 -3.158 -4.689 1.00 85.56 78 GLY A N 1
ATOM 586 C CA . GLY A 1 78 ? 0.900 -4.393 -5.239 1.00 85.56 78 GLY A CA 1
ATOM 587 C C . GLY A 1 78 ? 1.975 -5.372 -5.657 1.00 85.56 78 GLY A C 1
ATOM 588 O O . GLY A 1 78 ? 3.139 -5.236 -5.283 1.00 85.56 78 GLY A O 1
ATOM 589 N N . SER A 1 79 ? 1.581 -6.384 -6.425 1.00 83.38 79 SER A N 1
ATOM 590 C CA . SER A 1 79 ? 2.568 -7.303 -6.989 1.00 83.38 79 SER A CA 1
ATOM 591 C C . SER A 1 79 ? 3.264 -6.656 -8.192 1.00 83.38 79 SER A C 1
ATOM 593 O O . SER A 1 79 ? 2.682 -5.867 -8.941 1.00 83.38 79 SER A O 1
ATOM 595 N N . LEU A 1 80 ? 4.547 -6.950 -8.327 1.00 80.81 80 LEU A N 1
ATOM 596 C CA . LEU A 1 80 ? 5.428 -6.501 -9.385 1.00 80.81 80 LEU A CA 1
ATOM 597 C C . LEU A 1 80 ? 5.990 -7.726 -10.092 1.00 80.81 80 LEU A C 1
ATOM 599 O O . LEU A 1 80 ? 6.278 -8.744 -9.458 1.00 80.81 80 LEU A O 1
ATOM 603 N N . LEU A 1 81 ? 6.126 -7.619 -11.407 1.00 80.12 81 LEU A N 1
ATOM 604 C CA . LEU A 1 81 ? 6.800 -8.606 -12.234 1.00 80.12 81 LEU A CA 1
ATOM 605 C C . LEU A 1 81 ? 7.705 -7.857 -13.206 1.00 80.12 81 LEU A C 1
ATOM 607 O O . LEU A 1 81 ? 7.243 -7.035 -13.994 1.00 80.12 81 LEU A O 1
ATOM 611 N N . GLU A 1 82 ? 9.006 -8.103 -13.123 1.00 78.25 82 GLU A N 1
ATOM 612 C CA . GLU A 1 82 ? 10.040 -7.402 -13.878 1.00 78.25 82 GLU A CA 1
ATOM 613 C C . GLU A 1 82 ? 9.988 -5.867 -13.723 1.00 78.25 82 GLU A C 1
ATOM 615 O O . GLU A 1 82 ? 10.291 -5.134 -14.667 1.00 78.25 82 GLU A O 1
ATOM 620 N N . GLY A 1 83 ? 9.581 -5.367 -12.550 1.00 74.75 83 GLY A N 1
ATOM 621 C CA . GLY A 1 83 ? 9.410 -3.928 -12.299 1.00 74.75 83 GLY A CA 1
ATOM 622 C C . GLY A 1 83 ? 8.136 -3.305 -12.873 1.00 74.75 83 GLY A C 1
ATOM 623 O O . GLY A 1 83 ? 7.987 -2.086 -12.807 1.00 74.75 83 GLY A O 1
ATOM 624 N N . ARG A 1 84 ? 7.213 -4.112 -13.402 1.00 79.69 84 ARG A N 1
ATOM 625 C CA . ARG A 1 84 ? 5.906 -3.674 -13.909 1.00 79.69 84 ARG A CA 1
ATOM 626 C C . ARG A 1 84 ? 4.772 -4.098 -12.982 1.00 79.69 84 ARG A C 1
ATOM 628 O O . ARG A 1 84 ? 4.925 -5.053 -12.223 1.00 79.69 84 ARG A O 1
ATOM 635 N N . PHE A 1 85 ? 3.644 -3.388 -13.025 1.00 86.19 85 PHE A N 1
ATOM 636 C CA . PHE A 1 85 ? 2.470 -3.726 -12.216 1.00 86.19 85 PHE A CA 1
ATOM 637 C C . PHE A 1 85 ? 1.899 -5.071 -12.659 1.00 86.19 85 PHE A C 1
ATOM 639 O O . PHE A 1 85 ? 1.597 -5.263 -13.833 1.00 86.19 85 PHE A O 1
ATOM 646 N N . HIS A 1 86 ? 1.709 -5.992 -11.723 1.00 85.12 86 HIS A N 1
ATOM 647 C CA . HIS A 1 86 ? 1.175 -7.308 -12.035 1.00 85.12 86 HIS A CA 1
ATOM 648 C C . HIS A 1 86 ? 0.281 -7.816 -10.905 1.00 85.12 86 HIS A C 1
ATOM 650 O O . HIS A 1 86 ? 0.468 -7.465 -9.743 1.00 85.12 86 HIS A O 1
ATOM 656 N N . GLY A 1 87 ? -0.680 -8.679 -11.226 1.00 84.69 87 GLY A N 1
ATOM 657 C CA . GLY A 1 87 ? -1.577 -9.285 -10.246 1.00 84.69 87 GLY A CA 1
ATOM 658 C C . GLY A 1 87 ? -2.352 -8.242 -9.439 1.00 84.69 87 GLY A C 1
ATOM 659 O O . GLY A 1 87 ? -2.680 -7.170 -9.932 1.00 84.69 87 GLY A O 1
ATOM 660 N N . ARG A 1 88 ? -2.670 -8.540 -8.176 1.00 85.38 88 ARG A N 1
ATOM 661 C CA . ARG A 1 88 ? -3.431 -7.598 -7.345 1.00 85.38 88 ARG A CA 1
ATOM 662 C C . ARG A 1 88 ? -2.573 -6.445 -6.845 1.00 85.38 88 ARG A C 1
ATOM 664 O O . ARG A 1 88 ? -1.489 -6.661 -6.297 1.00 85.38 88 ARG A O 1
ATOM 671 N N . GLY A 1 89 ? -3.133 -5.245 -6.940 1.00 87.94 89 GLY A N 1
ATOM 672 C CA . GLY A 1 89 ? -2.531 -4.033 -6.409 1.00 87.94 89 GLY A CA 1
ATOM 673 C C . GLY A 1 89 ? -3.542 -2.930 -6.122 1.00 87.94 89 GLY A C 1
ATOM 674 O O . GLY A 1 89 ? -4.749 -3.059 -6.351 1.00 87.94 89 GLY A O 1
ATOM 675 N N . VAL A 1 90 ? -3.012 -1.820 -5.632 1.00 89.00 90 VAL A N 1
ATOM 676 C CA . VAL A 1 90 ? -3.709 -0.565 -5.394 1.00 89.00 90 VAL A CA 1
ATOM 677 C C . VAL A 1 90 ? -2.894 0.540 -6.039 1.00 89.00 90 VAL A C 1
ATOM 679 O O . VAL A 1 90 ? -1.721 0.712 -5.731 1.00 89.00 90 VAL A O 1
ATOM 682 N N . TYR A 1 91 ? -3.533 1.317 -6.901 1.00 84.44 91 TYR A N 1
ATOM 683 C CA . TYR A 1 91 ? -2.987 2.557 -7.426 1.00 84.44 91 TYR A CA 1
ATOM 684 C C . TYR A 1 91 ? -3.733 3.735 -6.804 1.00 84.44 91 TYR A C 1
ATOM 686 O O . TYR A 1 91 ? -4.965 3.771 -6.792 1.00 84.44 91 TYR A O 1
ATOM 694 N N . LEU A 1 92 ? -2.983 4.687 -6.271 1.00 86.50 92 LEU A N 1
ATOM 695 C CA . LEU A 1 92 ? -3.462 5.915 -5.667 1.00 86.50 92 LEU A CA 1
ATOM 696 C C . LEU A 1 92 ? -2.841 7.085 -6.417 1.00 86.50 92 LEU A C 1
ATOM 698 O O . LEU A 1 92 ? -1.628 7.270 -6.380 1.00 86.50 92 LEU A O 1
ATOM 702 N N . SER A 1 93 ? -3.676 7.895 -7.052 1.00 83.81 93 SER A N 1
ATOM 703 C CA . SER A 1 93 ? -3.224 9.158 -7.608 1.00 83.81 93 SER A CA 1
ATOM 704 C C . SER A 1 93 ? -3.159 10.238 -6.532 1.00 83.81 93 SER A C 1
ATOM 706 O O . SER A 1 93 ? -3.969 10.244 -5.597 1.00 83.81 93 SER A O 1
ATOM 708 N N . VAL A 1 94 ? -2.243 11.191 -6.696 1.00 85.06 94 VAL A N 1
ATOM 709 C CA . VAL A 1 94 ? -2.165 12.402 -5.865 1.00 85.06 94 VAL A CA 1
ATOM 710 C C . VAL A 1 94 ? -3.480 13.198 -5.863 1.00 85.06 94 VAL A C 1
ATOM 712 O O . VAL A 1 94 ? -3.826 13.816 -4.856 1.00 85.06 94 VAL A O 1
ATOM 715 N N . ASP A 1 95 ? -4.275 13.092 -6.933 1.00 83.69 95 ASP A N 1
ATOM 716 C CA . ASP A 1 95 ? -5.608 13.700 -7.051 1.00 83.69 95 ASP A CA 1
ATOM 717 C C . ASP A 1 95 ? -6.690 12.974 -6.221 1.00 83.69 95 ASP A C 1
ATOM 719 O O . ASP A 1 95 ? -7.868 13.338 -6.247 1.00 83.69 95 ASP A O 1
ATOM 723 N N . GLY A 1 96 ? -6.316 11.927 -5.478 1.00 81.12 96 GLY A N 1
ATOM 724 C CA . GLY A 1 96 ? -7.196 11.163 -4.590 1.00 81.12 96 GLY A CA 1
ATOM 725 C C . GLY A 1 96 ? -7.959 10.027 -5.273 1.00 81.12 96 GLY A C 1
ATOM 726 O O . GLY A 1 96 ? -8.767 9.353 -4.630 1.00 81.12 96 GLY A O 1
ATOM 727 N N . TRP A 1 97 ? -7.707 9.781 -6.560 1.00 83.38 97 TRP A N 1
ATOM 728 C CA . TRP A 1 97 ? -8.257 8.626 -7.263 1.00 83.38 97 TRP A CA 1
ATOM 729 C C . TRP A 1 97 ? -7.596 7.344 -6.776 1.00 83.38 97 TRP A C 1
ATOM 731 O O . TRP A 1 97 ? -6.376 7.225 -6.793 1.00 83.38 97 TRP A O 1
ATOM 741 N N . ARG A 1 98 ? -8.406 6.366 -6.373 1.00 87.44 98 ARG A N 1
ATOM 742 C CA . ARG A 1 98 ? -7.939 5.042 -5.961 1.00 87.44 98 ARG A CA 1
ATOM 743 C C . ARG A 1 98 ? -8.508 3.990 -6.896 1.00 87.44 98 ARG A C 1
ATOM 745 O O . ARG A 1 98 ? -9.724 3.894 -7.053 1.00 87.44 98 ARG A O 1
ATOM 752 N N . TYR A 1 99 ? -7.631 3.174 -7.452 1.00 82.50 99 TYR A N 1
ATOM 753 C CA . TYR A 1 99 ? -7.981 1.955 -8.158 1.00 82.50 99 TYR A CA 1
ATOM 754 C C . TYR A 1 99 ? -7.433 0.760 -7.382 1.00 82.50 99 TYR A C 1
ATOM 756 O O . TYR A 1 99 ? -6.284 0.765 -6.956 1.00 82.50 99 TYR A O 1
ATOM 764 N N . GLU A 1 100 ? -8.263 -0.254 -7.177 1.00 89.75 100 GLU A N 1
ATOM 765 C CA . GLU A 1 100 ? -7.897 -1.495 -6.498 1.00 89.75 100 GLU A CA 1
ATOM 766 C C . GLU A 1 100 ? -8.438 -2.651 -7.326 1.00 89.75 100 GLU A C 1
ATOM 768 O O . GLU A 1 100 ? -9.638 -2.716 -7.603 1.00 89.75 100 GLU A O 1
ATOM 773 N N . GLY A 1 101 ? -7.547 -3.532 -7.765 1.00 85.06 101 GLY A N 1
ATOM 774 C CA . GLY A 1 101 ? -7.906 -4.568 -8.719 1.00 85.06 101 GLY A CA 1
ATOM 775 C C . GLY A 1 101 ? -6.712 -5.367 -9.207 1.00 85.06 101 GLY A C 1
ATOM 776 O O . GLY A 1 101 ? -5.614 -5.287 -8.651 1.00 85.06 101 GLY A O 1
ATOM 777 N N . ASP A 1 102 ? -6.964 -6.158 -10.241 1.00 87.19 102 ASP A N 1
ATOM 778 C CA . ASP A 1 102 ? -5.955 -6.947 -10.932 1.00 87.19 102 ASP A CA 1
ATOM 779 C C . ASP A 1 102 ? -5.318 -6.113 -12.053 1.00 87.19 102 ASP A C 1
ATOM 781 O O . ASP A 1 102 ? -5.988 -5.673 -12.988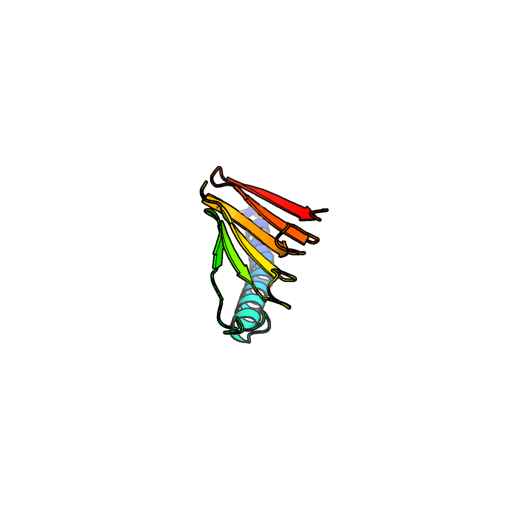 1.00 87.19 102 ASP A O 1
ATOM 785 N N . PHE A 1 103 ? -4.012 -5.907 -11.951 1.00 81.44 103 PHE A N 1
ATOM 786 C CA . PHE A 1 103 ? -3.156 -5.305 -12.956 1.00 81.44 103 PHE A CA 1
ATOM 787 C C . PHE A 1 103 ? -2.597 -6.420 -13.837 1.00 81.44 103 PHE A C 1
ATOM 789 O O . PHE A 1 103 ? -2.017 -7.393 -13.352 1.00 81.44 103 PHE A O 1
ATOM 796 N N . LEU A 1 104 ? -2.811 -6.301 -15.143 1.00 75.69 104 LEU A N 1
ATOM 797 C CA . LEU A 1 104 ? -2.314 -7.247 -16.132 1.00 75.69 104 LEU A CA 1
ATOM 798 C C . LEU A 1 104 ? -1.305 -6.526 -17.022 1.00 75.69 104 LEU A C 1
ATOM 800 O O . LEU A 1 104 ? -1.686 -5.625 -17.768 1.00 75.69 104 LEU A O 1
ATOM 804 N N . GLU A 1 105 ? -0.057 -6.978 -16.963 1.00 56.81 105 GLU A N 1
ATOM 805 C CA . GLU A 1 105 ? 0.932 -6.859 -18.037 1.00 56.81 105 GLU A CA 1
ATOM 806 C C . GLU A 1 105 ? 1.565 -8.224 -18.292 1.00 56.81 105 GLU A C 1
ATOM 808 O O . GLU A 1 105 ? 1.904 -8.915 -17.296 1.00 56.81 105 GLU A O 1
#

InterPro domains:
  IPR003409 MORN repeat [PF02493] (53-75)
  IPR003409 MORN repeat [PF02493] (76-98)
  IPR003409 MORN repeat [SM00698] (74-95)
  IPR052849 MORN repeat-containing protein [PTHR46917] (48-105)